Protein AF-A0A0F8YLL0-F1 (afdb_monomer_lite)

Radius of gyration: 11.16 Å; chains: 1; bounding box: 28×26×26 Å

Organism: NCBI:txid412755

Sequence (76 aa):
MSEQYSFCESVHANSYSKWHIRKLTDKGKFLGGGADTLALCGLKVAWDLAVPVEKSRLNEKDCSKCKEKYTEAADE

Secondary structure (DSSP, 8-state):
-GGGEEEEE-TT--TTSPBEEEE--TT---TTS--SS-BTTS----EE-SS---GGG--TTB-HHHHHHHHHHTT-

pLDDT: mean 86.52, std 8.6, range [47.47, 93.94]

Foldseek 3Di:
DQQQKFWFAAPPDDPQAAIFMQGADPVGFFAPFDPPTATQVRHDTTGTDPDTDDLVPDDPSHDPSRNVVVVVVVVD

Structure (mmCIF, N/CA/C/O backbone):
data_AF-A0A0F8YLL0-F1
#
_entry.id   AF-A0A0F8YLL0-F1
#
loop_
_atom_site.group_PDB
_atom_site.id
_atom_site.type_symbol
_atom_site.label_atom_id
_atom_site.label_alt_id
_atom_site.label_comp_id
_atom_site.label_asym_id
_atom_site.label_entity_id
_atom_site.label_seq_id
_atom_site.pdbx_PDB_ins_code
_atom_site.Cartn_x
_atom_site.Cartn_y
_atom_site.Cartn_z
_atom_site.occupancy
_atom_site.B_iso_or_equiv
_atom_site.auth_seq_id
_atom_site.auth_comp_id
_atom_site.auth_asym_id
_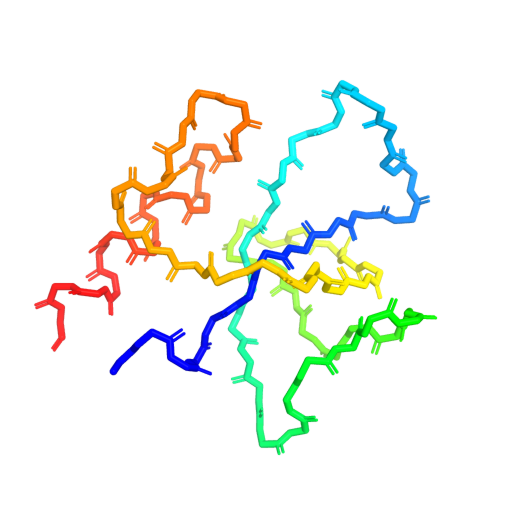atom_site.auth_atom_id
_atom_site.pdbx_PDB_model_num
ATOM 1 N N . MET A 1 1 ? -5.467 -5.067 13.558 1.00 47.47 1 MET A N 1
ATOM 2 C CA . MET A 1 1 ? -5.914 -4.272 12.387 1.00 47.47 1 MET A CA 1
ATOM 3 C C . MET A 1 1 ? -4.781 -3.884 11.419 1.00 47.47 1 MET A C 1
ATOM 5 O O . MET A 1 1 ? -5.093 -3.486 10.309 1.00 47.47 1 MET A O 1
ATOM 9 N N . SER A 1 2 ? -3.489 -4.057 11.742 1.00 55.78 2 SER A N 1
ATOM 10 C CA . SER A 1 2 ? -2.367 -3.759 10.815 1.00 55.78 2 SER A CA 1
ATOM 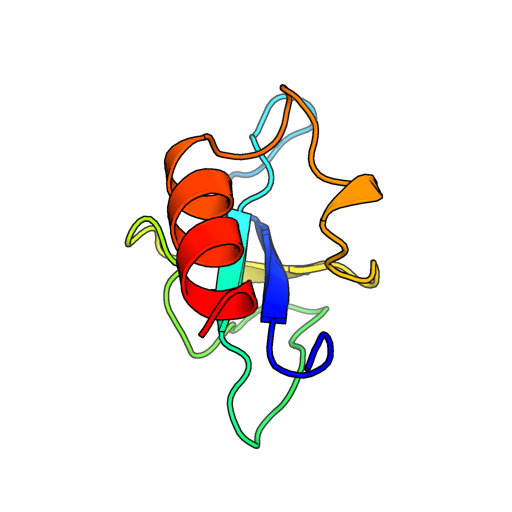11 C C . SER A 1 2 ? -2.044 -4.882 9.812 1.00 55.78 2 SER A C 1
ATOM 13 O O . SER A 1 2 ? -1.302 -4.677 8.857 1.00 55.78 2 SER A O 1
ATOM 15 N N . GLU A 1 3 ? -2.600 -6.079 10.010 1.00 64.31 3 GLU A N 1
ATOM 16 C CA . GLU A 1 3 ? -2.324 -7.268 9.183 1.00 64.31 3 GLU A CA 1
ATOM 17 C C . GLU A 1 3 ? -3.053 -7.262 7.835 1.00 64.31 3 GLU A C 1
ATOM 19 O O . GLU A 1 3 ? -2.779 -8.097 6.983 1.00 64.31 3 GLU A O 1
ATOM 24 N N . GLN A 1 4 ? -3.963 -6.309 7.621 1.00 85.94 4 GLN A N 1
ATOM 25 C CA . GLN A 1 4 ? -4.745 -6.193 6.388 1.00 85.94 4 GLN A CA 1
ATOM 26 C C . GLN A 1 4 ? -4.112 -5.255 5.356 1.00 85.94 4 GLN A C 1
ATOM 28 O O . GLN A 1 4 ? -4.699 -5.028 4.303 1.00 85.94 4 GLN A O 1
ATOM 33 N N . TYR A 1 5 ? -2.938 -4.686 5.632 1.00 90.44 5 TYR A N 1
ATOM 34 C CA . TYR A 1 5 ? -2.275 -3.750 4.729 1.00 90.44 5 TYR A CA 1
ATOM 35 C C . TYR A 1 5 ? -0.797 -4.084 4.584 1.00 90.44 5 TYR A C 1
ATOM 37 O O . TYR A 1 5 ? -0.150 -4.601 5.496 1.00 90.44 5 TYR A O 1
ATOM 45 N N . SER A 1 6 ? -0.250 -3.773 3.414 1.00 92.31 6 SER A N 1
ATOM 46 C CA . SER A 1 6 ? 1.176 -3.927 3.155 1.00 92.31 6 SER A CA 1
ATOM 47 C C . SER A 1 6 ? 1.715 -2.763 2.350 1.00 92.31 6 SER A C 1
ATOM 49 O O . SER A 1 6 ? 1.025 -2.213 1.485 1.00 92.31 6 SER A O 1
ATOM 51 N N . PHE A 1 7 ? 2.966 -2.403 2.636 1.00 93.00 7 PHE A N 1
ATOM 52 C CA . PHE A 1 7 ? 3.710 -1.538 1.744 1.00 93.00 7 PHE A CA 1
ATOM 53 C C . PHE A 1 7 ? 3.983 -2.287 0.449 1.00 93.00 7 PHE A C 1
ATOM 55 O O . PHE A 1 7 ? 4.215 -3.494 0.473 1.00 93.00 7 PHE A O 1
ATOM 62 N N . CYS A 1 8 ? 3.944 -1.573 -0.663 1.00 93.31 8 CYS A N 1
ATOM 63 C CA . CYS A 1 8 ? 4.090 -2.125 -1.994 1.00 93.31 8 CYS A CA 1
ATOM 64 C C . CYS A 1 8 ? 4.740 -1.115 -2.938 1.00 93.31 8 CYS A C 1
ATOM 66 O O . CYS A 1 8 ? 4.706 0.101 -2.719 1.00 93.31 8 CYS A O 1
ATOM 68 N N . GLU A 1 9 ? 5.326 -1.640 -4.004 1.00 91.56 9 GLU A N 1
ATOM 69 C CA . GLU A 1 9 ? 6.048 -0.873 -5.011 1.00 91.56 9 GLU A CA 1
ATOM 70 C C . GLU A 1 9 ? 5.603 -1.264 -6.420 1.00 91.56 9 GLU A C 1
ATOM 72 O O . GLU A 1 9 ? 5.090 -2.356 -6.662 1.00 91.56 9 GLU A O 1
ATOM 77 N N . SER A 1 10 ? 5.769 -0.345 -7.369 1.00 89.19 10 SER A N 1
ATOM 78 C CA . SER A 1 10 ? 5.510 -0.608 -8.787 1.00 89.19 10 SER A CA 1
ATOM 79 C C . SER A 1 10 ? 6.688 -1.320 -9.457 1.00 89.19 10 SER A C 1
ATOM 81 O O . SER A 1 10 ? 7.812 -1.218 -8.983 1.00 89.19 10 SER A O 1
ATOM 83 N N . VAL A 1 11 ? 6.462 -1.939 -10.622 1.00 84.56 11 VAL A N 1
ATOM 84 C CA . VAL A 1 11 ? 7.524 -2.611 -11.408 1.00 84.56 11 VAL A CA 1
ATOM 85 C C . VAL A 1 11 ? 8.699 -1.674 -11.724 1.00 84.56 11 VAL A C 1
ATOM 87 O O . VAL A 1 11 ? 9.839 -2.113 -11.793 1.00 84.56 11 VAL A O 1
ATOM 90 N N . HIS A 1 12 ? 8.423 -0.379 -11.894 1.00 82.12 12 HIS A N 1
ATOM 91 C CA . HIS A 1 12 ? 9.423 0.643 -12.210 1.00 82.12 12 HIS A CA 1
ATOM 92 C C . HIS A 1 12 ? 9.923 1.398 -10.971 1.00 82.12 12 HIS A C 1
ATOM 94 O O . HIS A 1 12 ? 10.488 2.485 -11.104 1.00 82.12 12 HIS A O 1
ATOM 100 N N . ALA A 1 13 ? 9.673 0.873 -9.767 1.00 82.50 13 ALA A N 1
ATOM 101 C CA . ALA A 1 13 ? 10.139 1.509 -8.549 1.00 82.50 13 ALA A CA 1
ATOM 102 C C . ALA A 1 13 ? 11.672 1.479 -8.473 1.00 82.50 13 ALA A C 1
ATOM 104 O O . ALA A 1 13 ? 12.321 0.474 -8.750 1.00 82.50 13 ALA A O 1
ATOM 105 N N . ASN A 1 14 ? 12.239 2.616 -8.097 1.00 82.25 14 ASN A N 1
ATOM 106 C CA . ASN A 1 14 ? 13.654 2.816 -7.815 1.00 82.25 14 ASN A CA 1
ATOM 107 C C . ASN A 1 14 ? 13.805 3.472 -6.434 1.00 82.25 14 ASN A C 1
ATOM 109 O O . ASN A 1 14 ? 12.812 3.784 -5.783 1.00 82.25 14 ASN A O 1
ATOM 113 N N . SER A 1 15 ? 15.033 3.766 -6.006 1.00 80.12 15 SER A N 1
ATOM 114 C CA . SER A 1 15 ? 15.317 4.360 -4.688 1.00 80.12 15 SER A CA 1
ATOM 115 C C . SER A 1 15 ? 14.645 5.717 -4.408 1.00 80.12 15 SER A C 1
ATOM 117 O O . SER A 1 15 ? 14.641 6.165 -3.263 1.00 80.12 15 SER A O 1
ATOM 119 N N . TYR A 1 16 ? 14.095 6.387 -5.427 1.00 81.31 16 TYR A N 1
ATOM 120 C CA . TYR A 1 16 ? 13.342 7.644 -5.308 1.00 81.31 16 TYR A CA 1
ATOM 121 C C . TYR A 1 16 ? 11.828 7.448 -5.413 1.00 81.31 16 TYR A C 1
ATOM 123 O O . TYR A 1 16 ? 11.058 8.393 -5.231 1.00 81.31 16 TYR A O 1
ATOM 131 N N . SER A 1 17 ? 11.388 6.239 -5.754 1.00 86.12 17 SER A N 1
ATOM 132 C CA . SER A 1 17 ? 9.977 5.919 -5.881 1.00 86.12 17 SER A CA 1
ATOM 133 C C . SER A 1 17 ? 9.339 5.858 -4.508 1.00 86.12 17 SER A C 1
ATOM 135 O O . SER A 1 17 ? 9.897 5.320 -3.555 1.00 86.12 17 SER A O 1
ATOM 137 N N . LYS A 1 18 ? 8.151 6.449 -4.408 1.00 90.31 18 LYS A N 1
ATOM 138 C CA . LYS A 1 18 ? 7.414 6.456 -3.154 1.00 90.31 18 LYS A CA 1
ATOM 139 C C . LYS A 1 18 ? 6.875 5.068 -2.867 1.00 90.31 18 LYS A C 1
ATOM 141 O O . LYS A 1 18 ? 6.391 4.391 -3.772 1.00 9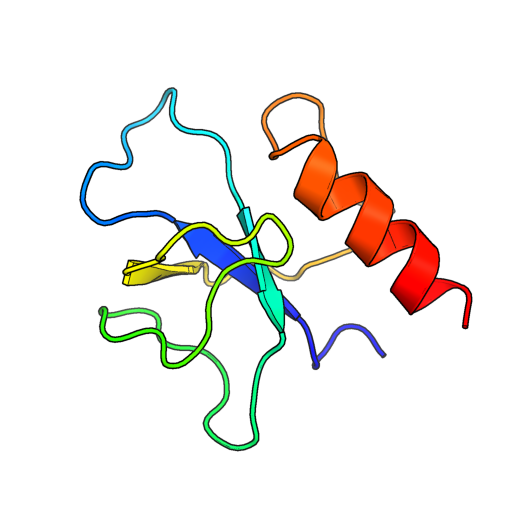0.31 18 LYS A O 1
ATOM 146 N N . TRP A 1 19 ? 6.881 4.680 -1.601 1.00 92.31 19 TRP A N 1
ATOM 147 C CA . TRP A 1 19 ? 6.194 3.465 -1.196 1.00 92.31 19 TRP A CA 1
ATOM 148 C C . TRP A 1 19 ? 4.691 3.682 -1.163 1.00 92.31 19 TRP A C 1
ATOM 150 O O . TRP A 1 19 ? 4.179 4.710 -0.707 1.00 92.31 19 TRP A O 1
ATOM 160 N N . HIS A 1 20 ? 3.978 2.696 -1.681 1.00 93.94 20 HIS A N 1
ATOM 161 C CA . HIS A 1 20 ? 2.530 2.669 -1.706 1.00 93.94 20 HIS A CA 1
ATOM 162 C C . HIS A 1 20 ? 2.019 1.703 -0.647 1.00 93.94 20 HIS A C 1
ATOM 164 O O . HIS A 1 20 ? 2.770 0.896 -0.114 1.00 93.94 20 HIS A O 1
ATOM 170 N N . ILE A 1 21 ? 0.733 1.789 -0.330 1.00 93.25 21 ILE A N 1
ATOM 171 C CA . ILE A 1 21 ? 0.073 0.871 0.593 1.00 93.25 21 ILE A CA 1
ATOM 172 C C . ILE A 1 21 ? -1.067 0.241 -0.184 1.00 93.25 21 ILE A C 1
ATOM 174 O O . ILE A 1 21 ? -1.813 0.961 -0.851 1.00 93.25 21 ILE A O 1
ATOM 178 N N . ARG A 1 22 ? -1.207 -1.078 -0.110 1.00 92.75 22 ARG A N 1
ATOM 179 C CA . ARG A 1 22 ? -2.365 -1.803 -0.638 1.00 92.75 22 ARG A CA 1
ATOM 180 C C . ARG A 1 22 ? -3.038 -2.587 0.478 1.00 92.75 22 ARG A C 1
ATOM 182 O O . ARG A 1 22 ? -2.406 -2.905 1.487 1.00 92.75 22 ARG A O 1
ATOM 189 N N . LYS A 1 23 ? -4.314 -2.906 0.273 1.00 91.75 23 LYS A N 1
ATOM 190 C CA . LYS A 1 23 ? -5.042 -3.831 1.140 1.00 91.75 23 LYS A CA 1
ATOM 191 C C . LYS A 1 23 ? -4.661 -5.263 0.767 1.00 91.75 23 LYS A C 1
ATOM 193 O O . LYS A 1 23 ? -4.663 -5.613 -0.417 1.00 91.75 23 LYS A O 1
ATOM 198 N N . LEU A 1 24 ? -4.324 -6.055 1.773 1.00 90.38 24 LEU A N 1
ATOM 199 C CA . LEU A 1 24 ? -4.092 -7.484 1.657 1.00 90.38 24 LEU A CA 1
ATOM 200 C C . LEU A 1 24 ? -5.432 -8.212 1.589 1.00 90.38 24 LEU A C 1
ATOM 202 O O . LEU A 1 24 ? -6.370 -7.888 2.316 1.00 90.38 24 LEU A O 1
ATOM 206 N N . THR A 1 25 ? -5.510 -9.176 0.682 1.00 87.06 25 THR A N 1
ATOM 207 C CA . THR A 1 25 ? -6.612 -10.138 0.592 1.00 87.06 25 THR A CA 1
ATOM 208 C C . THR A 1 25 ? -6.258 -11.389 1.393 1.00 87.06 25 THR A C 1
ATOM 210 O O . THR A 1 25 ? -5.161 -11.483 1.947 1.00 87.06 25 THR A O 1
ATOM 213 N N . ASP A 1 26 ? -7.136 -12.392 1.401 1.00 85.31 26 ASP A N 1
ATOM 214 C CA . ASP A 1 26 ? -6.872 -13.709 2.001 1.00 85.31 26 ASP A CA 1
ATOM 215 C C . ASP A 1 26 ? -5.611 -14.402 1.451 1.00 85.31 26 ASP A C 1
ATOM 217 O O . ASP A 1 26 ? -5.087 -15.328 2.064 1.00 85.31 26 ASP A O 1
ATOM 221 N N . LYS A 1 27 ? -5.082 -13.943 0.307 1.00 84.69 27 LYS A N 1
ATOM 222 C CA . LYS A 1 27 ? -3.814 -14.425 -0.259 1.00 84.69 27 LYS A CA 1
ATOM 223 C C . LYS A 1 27 ? -2.576 -13.872 0.454 1.00 84.69 27 LYS A C 1
ATOM 225 O O . LYS A 1 27 ? -1.482 -14.394 0.259 1.00 84.69 27 LYS A O 1
ATOM 230 N N . GLY A 1 28 ? -2.727 -12.824 1.261 1.00 87.50 28 GLY A N 1
ATOM 231 C CA . GLY A 1 28 ? -1.636 -12.198 1.998 1.00 87.50 28 GLY A CA 1
ATOM 232 C C . GLY A 1 28 ? -0.670 -11.390 1.121 1.00 87.50 28 GLY A C 1
ATOM 233 O O . GLY A 1 28 ? -1.060 -10.780 0.120 1.00 87.50 28 GLY A O 1
ATOM 234 N N . LYS A 1 29 ? 0.597 -11.329 1.554 1.00 90.00 29 LYS A N 1
ATOM 235 C CA . LYS A 1 29 ? 1.671 -10.519 0.948 1.00 90.00 29 LYS A CA 1
ATOM 236 C C . LYS A 1 29 ? 2.365 -11.253 -0.203 1.00 90.00 29 LYS A C 1
ATOM 238 O O . LYS A 1 29 ? 2.682 -12.432 -0.096 1.00 90.00 29 LYS A O 1
ATOM 243 N N . PHE A 1 30 ? 2.717 -10.514 -1.248 1.00 90.19 30 PHE A N 1
ATOM 244 C CA . PHE A 1 30 ? 3.406 -10.981 -2.447 1.00 90.19 30 PHE A CA 1
ATOM 245 C C . PHE A 1 30 ? 4.785 -10.331 -2.551 1.00 90.19 30 PHE A C 1
ATOM 247 O O . PHE A 1 30 ? 4.946 -9.299 -3.192 1.00 90.19 30 PHE A O 1
ATOM 254 N N . LEU A 1 31 ? 5.807 -10.937 -1.948 1.00 89.25 31 LEU A N 1
ATOM 255 C CA . LEU A 1 31 ? 7.165 -10.365 -1.923 1.00 89.25 31 LEU A CA 1
ATOM 256 C C . LEU A 1 31 ? 7.938 -10.510 -3.249 1.00 89.25 31 LEU A C 1
ATOM 258 O O . LEU A 1 31 ? 8.981 -9.891 -3.419 1.00 89.25 31 LEU A O 1
ATOM 262 N N . GLY A 1 32 ? 7.453 -11.344 -4.175 1.00 83.12 32 GLY A N 1
ATOM 263 C CA . GLY A 1 32 ? 8.153 -11.712 -5.416 1.00 83.12 32 GLY A CA 1
ATOM 264 C C . GLY A 1 32 ? 7.484 -11.237 -6.707 1.00 83.12 32 GLY A C 1
ATOM 265 O O . GLY A 1 32 ? 7.848 -11.701 -7.783 1.00 83.12 32 GLY A O 1
ATOM 266 N N . GLY A 1 33 ? 6.490 -10.352 -6.617 1.00 83.94 33 GLY A N 1
ATOM 267 C CA . GLY A 1 33 ? 5.699 -9.916 -7.767 1.00 83.94 33 GLY A CA 1
ATOM 268 C C . GLY A 1 33 ? 4.304 -10.544 -7.811 1.00 83.94 33 GLY A C 1
ATOM 269 O O . GLY A 1 33 ? 4.018 -11.523 -7.124 1.00 83.94 33 GLY A O 1
ATOM 270 N N . GLY A 1 34 ? 3.428 -9.975 -8.641 1.00 84.38 34 GLY A N 1
ATOM 271 C CA . GLY A 1 34 ? 2.062 -10.466 -8.826 1.00 84.38 34 GLY A CA 1
ATOM 272 C C . GLY A 1 34 ? 1.071 -10.020 -7.751 1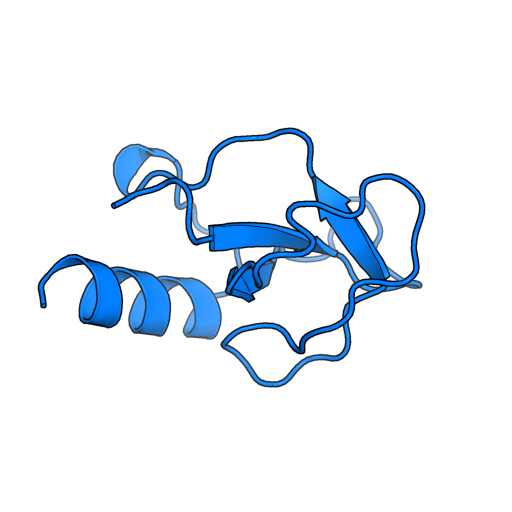.00 84.38 34 GLY A C 1
ATOM 273 O O . GLY A 1 34 ? 0.099 -10.731 -7.514 1.00 84.38 34 GLY A O 1
ATOM 274 N N . ALA A 1 35 ? 1.301 -8.865 -7.117 1.00 89.75 35 ALA A N 1
ATOM 275 C CA . ALA A 1 35 ? 0.334 -8.257 -6.209 1.00 89.75 35 ALA A CA 1
ATOM 276 C C . ALA A 1 35 ? -1.067 -8.228 -6.848 1.00 89.75 35 ALA A C 1
ATOM 278 O O . ALA A 1 35 ? -1.259 -7.735 -7.962 1.00 89.75 35 ALA A O 1
ATOM 279 N N . ASP A 1 36 ? -2.039 -8.795 -6.137 1.00 87.38 36 ASP A N 1
ATOM 280 C CA . ASP A 1 36 ? -3.376 -9.087 -6.656 1.00 87.38 36 ASP A CA 1
ATOM 281 C C . ASP A 1 36 ? -4.340 -7.897 -6.568 1.00 87.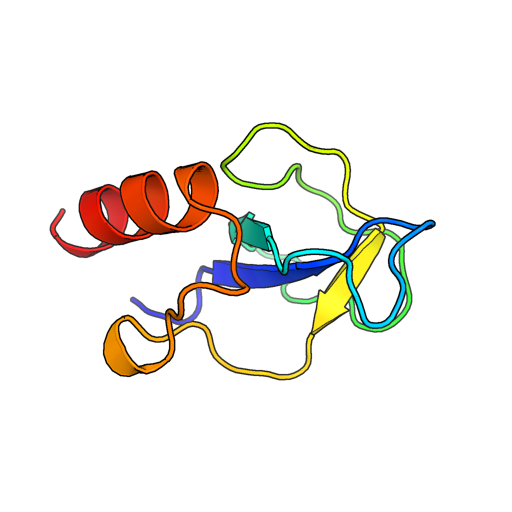38 36 ASP A C 1
ATOM 283 O O . ASP A 1 36 ? -5.391 -7.896 -7.210 1.00 87.38 36 ASP A O 1
ATOM 287 N N . THR A 1 37 ? -3.973 -6.868 -5.803 1.00 89.75 37 THR A N 1
ATOM 288 C CA . THR A 1 37 ? -4.765 -5.648 -5.616 1.00 89.75 37 THR A CA 1
ATOM 289 C C . THR A 1 37 ? -3.992 -4.400 -6.015 1.00 89.75 37 THR A C 1
ATOM 291 O O . THR A 1 37 ? -2.760 -4.364 -6.032 1.00 89.75 37 THR A O 1
ATOM 294 N N . LEU A 1 38 ? -4.740 -3.343 -6.328 1.00 93.00 38 LEU A N 1
ATOM 295 C CA . LEU A 1 38 ? -4.178 -2.011 -6.517 1.00 93.00 38 LEU A CA 1
ATOM 296 C C . LEU A 1 38 ? -3.778 -1.402 -5.168 1.00 93.00 38 LEU A C 1
ATOM 298 O O . LEU A 1 38 ? -4.369 -1.699 -4.126 1.00 93.00 38 LEU A O 1
ATOM 302 N N . ALA A 1 39 ? -2.817 -0.482 -5.203 1.00 93.81 39 ALA A N 1
ATOM 303 C CA . ALA A 1 39 ? -2.566 0.401 -4.073 1.00 93.81 39 ALA A CA 1
ATOM 304 C C . ALA A 1 39 ? -3.812 1.238 -3.743 1.00 93.81 39 ALA A C 1
ATOM 306 O O . ALA A 1 39 ? -4.646 1.513 -4.606 1.00 93.81 39 ALA A O 1
ATOM 307 N N . LEU A 1 40 ? -3.897 1.744 -2.513 1.00 93.12 40 LEU A N 1
ATOM 308 C CA . LEU A 1 40 ? -4.972 2.626 -2.051 1.00 93.12 40 LEU A CA 1
ATOM 309 C C . LEU A 1 40 ? -5.110 3.885 -2.919 1.00 93.12 40 LEU A C 1
ATOM 311 O O . LEU A 1 40 ? -6.215 4.393 -3.121 1.00 93.12 40 LEU A O 1
ATOM 315 N N . CYS A 1 41 ? -4.006 4.376 -3.486 1.00 92.81 41 CYS A N 1
ATOM 316 C CA . CYS A 1 41 ? -4.018 5.489 -4.434 1.00 92.81 41 CYS A CA 1
ATOM 317 C C . CYS A 1 41 ? -4.517 5.122 -5.848 1.00 92.81 41 CYS A C 1
ATOM 319 O O . CYS A 1 41 ? -4.607 6.012 -6.689 1.00 92.81 41 CYS A O 1
ATOM 321 N N . GLY A 1 42 ? -4.825 3.849 -6.116 1.00 91.31 42 GLY A N 1
ATOM 322 C CA . GLY A 1 42 ? -5.237 3.323 -7.422 1.00 91.31 42 GLY A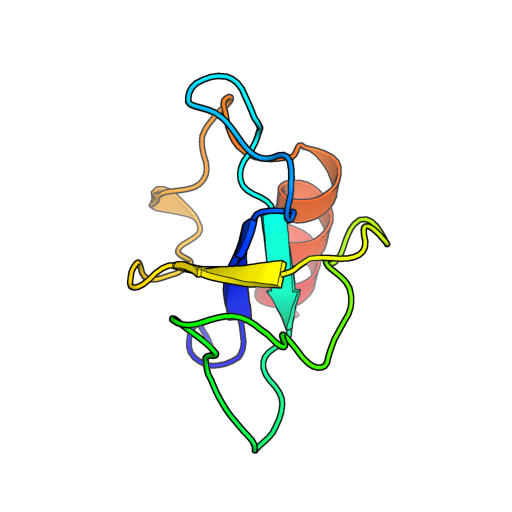 CA 1
ATOM 323 C C . GLY A 1 42 ? -4.081 2.895 -8.331 1.00 91.31 42 GLY A C 1
ATOM 324 O O . GLY A 1 42 ? -4.320 2.471 -9.459 1.00 91.31 42 GLY A O 1
ATOM 325 N N . LEU A 1 43 ? -2.828 2.995 -7.872 1.00 91.25 43 LEU A N 1
ATOM 326 C CA . LEU A 1 43 ? -1.667 2.592 -8.665 1.00 91.25 43 LEU A CA 1
ATOM 327 C C . LEU A 1 43 ? -1.581 1.064 -8.774 1.00 91.25 43 LEU A C 1
ATOM 329 O O . LEU A 1 43 ? -1.762 0.348 -7.786 1.00 91.25 43 LEU A O 1
ATOM 333 N N . LYS A 1 44 ? -1.236 0.570 -9.967 1.00 90.94 44 LYS A N 1
ATOM 334 C CA . LYS A 1 44 ? -0.865 -0.831 -10.158 1.00 90.94 44 LYS A CA 1
ATOM 335 C C . LYS A 1 44 ? 0.505 -1.087 -9.537 1.00 90.94 44 LYS A C 1
ATOM 337 O O . LYS A 1 44 ? 1.500 -0.480 -9.934 1.00 90.94 44 LYS A O 1
ATOM 342 N N . VAL A 1 45 ? 0.540 -2.000 -8.579 1.00 92.12 45 VAL A N 1
ATOM 343 C CA . VAL A 1 45 ? 1.753 -2.398 -7.867 1.00 92.12 45 VAL A CA 1
ATOM 344 C C . VAL A 1 45 ? 2.178 -3.793 -8.292 1.00 92.12 45 VAL A C 1
ATOM 346 O O . VAL A 1 45 ? 1.410 -4.536 -8.901 1.00 92.12 45 VAL A O 1
ATOM 349 N N . ALA A 1 46 ? 3.442 -4.101 -8.055 1.00 91.75 46 ALA A N 1
ATOM 350 C CA . ALA A 1 46 ? 4.077 -5.324 -8.497 1.00 91.75 46 ALA A CA 1
ATOM 351 C C . ALA A 1 46 ? 4.265 -6.285 -7.330 1.00 91.75 46 ALA A C 1
ATOM 353 O O . ALA A 1 46 ? 3.804 -7.418 -7.417 1.00 91.75 46 ALA A O 1
ATOM 354 N N . TRP A 1 47 ? 4.886 -5.828 -6.245 1.00 92.00 47 TRP A N 1
ATOM 355 C CA . TRP A 1 47 ? 5.180 -6.630 -5.060 1.00 92.00 47 TRP A CA 1
ATOM 356 C C . TRP A 1 47 ? 4.951 -5.836 -3.778 1.00 92.00 47 TRP A C 1
ATOM 358 O O . TRP A 1 47 ? 4.905 -4.604 -3.771 1.00 92.00 47 TRP A O 1
ATOM 368 N N . ASP A 1 48 ? 4.824 -6.583 -2.692 1.00 92.62 48 ASP A N 1
ATOM 369 C CA . ASP A 1 48 ? 4.807 -6.102 -1.326 1.00 92.62 48 ASP A CA 1
ATOM 370 C C . ASP A 1 48 ? 6.209 -6.070 -0.728 1.00 92.62 48 ASP A C 1
ATOM 372 O O . ASP A 1 48 ? 7.096 -6.839 -1.095 1.00 92.62 48 ASP A O 1
ATOM 376 N N . LEU A 1 49 ? 6.383 -5.209 0.263 1.00 90.19 49 LEU A N 1
ATOM 377 C CA . LEU A 1 49 ? 7.577 -5.142 1.082 1.00 90.19 49 LEU A CA 1
ATOM 378 C C . LEU A 1 49 ? 7.386 -5.974 2.347 1.00 90.19 49 LEU A C 1
ATOM 380 O O . LEU A 1 49 ? 6.326 -5.962 2.979 1.00 90.19 49 LEU A O 1
ATOM 384 N N . ALA A 1 50 ? 8.458 -6.637 2.779 1.00 89.25 50 ALA A N 1
ATOM 385 C CA . ALA A 1 50 ? 8.521 -7.363 4.046 1.00 89.25 50 ALA A CA 1
ATOM 386 C C . ALA A 1 50 ? 8.624 -6.413 5.257 1.00 89.25 50 ALA A C 1
ATOM 388 O O . ALA A 1 50 ? 9.326 -6.695 6.223 1.00 89.25 50 ALA A O 1
ATOM 389 N N . VAL A 1 51 ? 7.942 -5.266 5.200 1.00 87.62 51 VAL A N 1
ATOM 390 C CA . VAL A 1 51 ? 7.920 -4.271 6.268 1.00 87.62 51 VAL A CA 1
ATOM 391 C C . VAL A 1 51 ? 6.481 -4.049 6.730 1.00 87.62 51 VAL A C 1
ATOM 393 O O . VAL A 1 51 ? 5.596 -3.900 5.880 1.00 87.62 51 VAL A O 1
ATOM 396 N N . PRO A 1 52 ? 6.201 -4.065 8.047 1.00 86.12 52 PRO A N 1
ATOM 397 C CA . PRO A 1 52 ? 4.866 -3.777 8.556 1.00 86.12 52 PRO A CA 1
ATOM 398 C C . PRO A 1 52 ? 4.411 -2.357 8.200 1.00 86.12 52 PRO A C 1
ATOM 400 O O . PRO A 1 52 ? 5.207 -1.415 8.158 1.00 86.12 52 PRO A O 1
ATOM 403 N N . VAL A 1 53 ? 3.110 -2.218 7.935 1.00 88.06 53 VAL A N 1
ATOM 404 C CA . VAL A 1 53 ? 2.458 -0.914 7.783 1.00 88.06 53 VAL A CA 1
ATOM 405 C C . VAL A 1 53 ? 1.966 -0.483 9.153 1.00 88.06 53 VAL A C 1
ATOM 407 O O . VAL A 1 53 ? 1.083 -1.106 9.733 1.00 88.06 53 VAL A O 1
ATOM 410 N N . GLU A 1 54 ? 2.549 0.589 9.673 1.00 86.56 54 GLU A N 1
ATOM 411 C CA . GLU A 1 54 ? 2.211 1.154 10.977 1.00 86.56 54 GLU A CA 1
ATOM 412 C C . GLU A 1 54 ? 2.084 2.669 10.837 1.00 86.56 54 GLU A C 1
ATOM 414 O O . GLU A 1 54 ? 2.892 3.285 10.137 1.00 86.56 54 GLU A O 1
ATOM 419 N N . LYS A 1 55 ? 1.097 3.279 11.514 1.00 82.62 55 LYS A N 1
ATOM 420 C CA . LYS A 1 55 ? 0.873 4.739 11.466 1.00 82.62 55 LYS A CA 1
ATOM 421 C C . LYS A 1 55 ? 2.163 5.504 11.810 1.00 82.62 55 LYS A C 1
ATOM 423 O O . LYS A 1 55 ? 2.526 6.436 11.103 1.00 82.62 55 LYS A O 1
ATOM 428 N N . SER A 1 56 ? 2.910 5.035 12.811 1.00 83.19 56 SER A N 1
ATOM 429 C CA . SER A 1 56 ? 4.176 5.630 13.269 1.00 83.19 56 SER A CA 1
ATOM 430 C C . SER A 1 56 ? 5.332 5.541 12.263 1.00 83.19 56 SER A C 1
ATOM 432 O O . SER A 1 56 ? 6.329 6.238 12.421 1.00 83.19 56 SER A O 1
ATOM 434 N N . ARG A 1 57 ? 5.231 4.678 11.244 1.00 83.75 57 ARG A N 1
ATOM 435 C CA . ARG A 1 57 ? 6.270 4.463 10.223 1.00 83.75 57 ARG A CA 1
ATOM 436 C C . ARG A 1 57 ? 6.009 5.256 8.940 1.00 83.75 57 ARG A C 1
ATOM 438 O O . ARG A 1 57 ? 6.895 5.353 8.085 1.00 83.75 57 ARG A O 1
ATOM 445 N N . LEU A 1 58 ? 4.799 5.802 8.800 1.00 86.19 58 LEU A N 1
ATOM 446 C CA . LEU A 1 58 ? 4.432 6.634 7.664 1.00 86.19 58 LEU A CA 1
ATOM 447 C C . LEU A 1 58 ? 5.296 7.896 7.656 1.00 86.19 58 LEU A C 1
ATOM 449 O O . LEU A 1 58 ? 5.320 8.657 8.619 1.00 86.19 58 LEU A O 1
ATOM 453 N N . ASN A 1 59 ? 5.989 8.133 6.552 1.00 86.75 59 ASN A N 1
ATOM 454 C CA . ASN A 1 59 ? 6.922 9.243 6.395 1.00 86.75 59 ASN A CA 1
ATOM 455 C C . ASN A 1 59 ? 6.655 10.012 5.088 1.00 86.75 59 ASN A C 1
ATOM 457 O O . ASN A 1 59 ? 5.761 9.691 4.301 1.00 86.75 59 ASN A O 1
ATOM 461 N N . GLU A 1 60 ? 7.391 11.096 4.853 1.00 84.69 60 GLU A N 1
ATOM 462 C CA . GLU A 1 60 ? 7.234 11.960 3.670 1.00 84.69 60 GLU A CA 1
ATOM 463 C C . GLU A 1 60 ? 7.575 11.281 2.330 1.00 84.69 60 GLU A C 1
ATOM 465 O O . GLU A 1 60 ? 7.072 11.696 1.278 1.00 84.69 60 GLU A O 1
ATOM 470 N N . LYS A 1 61 ? 8.389 10.218 2.369 1.00 85.06 61 LYS A N 1
ATOM 471 C CA . LYS A 1 61 ? 8.786 9.435 1.194 1.00 85.06 61 LYS A CA 1
ATOM 472 C C . LYS A 1 61 ? 7.705 8.443 0.772 1.00 85.06 61 LYS A C 1
ATOM 474 O O . LYS A 1 61 ? 7.747 7.958 -0.353 1.00 85.06 61 LYS A O 1
ATOM 479 N N . ASP A 1 62 ? 6.696 8.201 1.605 1.00 90.62 62 ASP A N 1
ATOM 480 C CA . ASP A 1 62 ? 5.545 7.381 1.237 1.00 90.62 62 ASP A CA 1
ATOM 481 C C . ASP A 1 62 ? 4.518 8.190 0.429 1.00 90.62 62 ASP A C 1
ATOM 483 O O . ASP A 1 62 ? 4.427 9.423 0.500 1.00 90.62 62 ASP A O 1
ATOM 487 N N . CYS A 1 63 ? 3.700 7.495 -0.358 1.00 92.50 63 CYS A N 1
ATOM 488 C CA . CYS A 1 63 ? 2.659 8.117 -1.164 1.00 92.50 63 CYS A CA 1
ATOM 489 C C . CYS A 1 63 ? 1.617 8.816 -0.273 1.00 92.50 63 CYS A C 1
ATOM 491 O O . CYS A 1 63 ? 0.899 8.154 0.475 1.00 92.50 63 CYS A O 1
ATOM 493 N N . SER A 1 64 ? 1.483 10.143 -0.398 1.00 91.38 64 SER A N 1
ATOM 494 C CA . SER A 1 64 ? 0.561 10.953 0.418 1.00 91.38 64 SER A CA 1
ATOM 495 C C . SER A 1 64 ? -0.874 10.423 0.388 1.00 91.38 64 SER A C 1
ATOM 497 O O . SER A 1 64 ? -1.425 10.129 1.442 1.00 91.38 64 SER A O 1
ATOM 499 N N . LYS A 1 65 ? -1.404 10.130 -0.808 1.00 93.56 65 LYS A N 1
ATOM 500 C CA . LYS A 1 65 ? -2.756 9.572 -0.972 1.00 93.56 65 LYS A CA 1
ATOM 501 C C . LYS A 1 65 ? -2.946 8.223 -0.275 1.00 93.56 65 LYS A C 1
ATOM 503 O O . LYS A 1 65 ? -4.036 7.921 0.194 1.00 93.56 65 LYS A O 1
ATOM 508 N N . CYS A 1 66 ? -1.911 7.379 -0.252 1.00 93.38 66 CYS A N 1
ATOM 509 C CA . CYS A 1 66 ? -1.976 6.098 0.451 1.00 93.38 66 CYS A CA 1
ATOM 510 C C . CYS A 1 66 ? -1.989 6.305 1.966 1.00 93.38 66 CYS A C 1
ATOM 512 O O . CYS A 1 66 ? -2.716 5.597 2.652 1.00 93.38 66 CYS A O 1
ATOM 514 N N . LYS A 1 67 ? -1.208 7.267 2.475 1.00 91.94 67 LYS A N 1
ATOM 515 C CA . LYS A 1 67 ? -1.168 7.597 3.904 1.00 91.94 67 LYS A CA 1
ATOM 516 C C . LYS A 1 67 ? -2.506 8.116 4.408 1.00 91.94 67 LYS A C 1
ATOM 518 O O . LYS A 1 67 ? -2.957 7.651 5.447 1.00 91.94 67 LYS A O 1
ATOM 523 N N . GLU A 1 68 ? -3.119 9.044 3.677 1.00 90.88 68 GLU A N 1
ATOM 524 C CA . GLU A 1 68 ? -4.423 9.624 4.023 1.00 90.88 68 GLU A CA 1
ATOM 525 C C . GLU A 1 68 ? -5.470 8.513 4.144 1.00 90.88 68 GLU A C 1
ATOM 527 O O . GLU A 1 68 ? -5.956 8.251 5.241 1.00 90.88 68 GLU A O 1
ATOM 532 N N . LYS A 1 69 ? -5.643 7.723 3.077 1.00 91.12 69 LYS A N 1
ATOM 533 C CA . LYS A 1 69 ? -6.592 6.602 3.052 1.00 91.12 69 LYS A CA 1
ATOM 534 C C . LYS A 1 69 ? -6.326 5.536 4.108 1.00 91.12 69 LYS A C 1
ATOM 536 O O . LYS A 1 69 ? -7.262 4.955 4.639 1.00 91.12 69 LYS A O 1
ATOM 541 N N . TYR A 1 70 ? -5.058 5.223 4.376 1.00 90.62 70 TYR A N 1
ATOM 542 C CA . TYR A 1 70 ? -4.711 4.269 5.427 1.00 90.62 70 TYR A CA 1
ATOM 543 C C . TYR A 1 70 ? -5.018 4.828 6.818 1.00 90.62 70 TYR A C 1
ATOM 545 O O . TYR A 1 70 ? -5.434 4.081 7.693 1.00 90.62 70 TYR A O 1
ATOM 553 N N . THR A 1 71 ? -4.811 6.128 7.031 1.00 87.38 71 THR A N 1
ATOM 554 C CA . THR A 1 71 ? -5.090 6.773 8.317 1.00 87.38 71 THR A CA 1
ATOM 555 C C . THR A 1 71 ? -6.590 6.824 8.581 1.00 87.38 71 THR A C 1
ATOM 557 O O . THR A 1 71 ? -6.983 6.473 9.689 1.00 87.38 71 THR A O 1
ATOM 560 N N . GLU A 1 72 ? -7.389 7.165 7.562 1.00 86.69 72 GLU A N 1
ATOM 561 C CA . GLU A 1 72 ? -8.858 7.110 7.590 1.00 86.69 72 GLU A CA 1
ATOM 562 C C . GLU A 1 72 ? -9.339 5.684 7.908 1.00 86.69 72 GLU A C 1
ATOM 564 O O . GLU A 1 72 ? -9.987 5.459 8.923 1.00 86.69 72 GLU A O 1
ATOM 569 N N . ALA A 1 73 ? -8.900 4.691 7.127 1.00 82.06 73 ALA A N 1
ATOM 570 C CA . ALA A 1 73 ? -9.336 3.301 7.283 1.00 82.06 73 ALA A CA 1
ATOM 571 C C . ALA A 1 73 ? -8.829 2.594 8.555 1.00 82.06 73 ALA A C 1
ATOM 573 O O . ALA A 1 73 ? -9.233 1.468 8.827 1.00 82.06 73 ALA A O 1
ATOM 574 N N . ALA A 1 74 ? -7.880 3.188 9.280 1.00 72.69 74 ALA A N 1
ATOM 575 C CA . ALA A 1 74 ? -7.352 2.646 10.531 1.00 72.69 74 ALA A CA 1
ATOM 576 C C . ALA A 1 74 ? -7.869 3.399 11.767 1.00 72.69 74 ALA A C 1
ATOM 578 O O . ALA A 1 74 ? -7.363 3.163 12.866 1.00 72.69 74 ALA A O 1
ATOM 579 N N . ASP A 1 75 ? -8.754 4.379 11.582 1.00 68.19 75 ASP A N 1
ATOM 580 C CA . ASP A 1 75 ? -9.531 5.021 12.650 1.00 68.19 75 ASP A CA 1
ATOM 581 C C . ASP A 1 75 ? -10.965 4.459 12.737 1.00 68.19 75 ASP A C 1
ATOM 583 O O . ASP A 1 75 ? -11.567 4.490 13.808 1.00 68.19 75 ASP A O 1
ATOM 587 N N . GLU A 1 76 ? -11.465 3.897 11.629 1.00 58.06 76 GLU A N 1
ATOM 588 C CA . GLU A 1 76 ? -12.701 3.099 11.536 1.00 58.06 76 GLU A CA 1
ATOM 589 C C . GLU A 1 76 ? -12.537 1.663 12.072 1.00 58.06 76 GLU A C 1
ATOM 591 O O . GLU A 1 76 ? -13.502 1.160 12.696 1.00 58.06 76 GLU A O 1
#